Protein AF-A0A3B1ASC3-F1 (afdb_monomer)

Solvent-accessible surface area (backbone atoms only — not comparable to full-atom values): 5390 Å² total; per-residue (Å²): 132,92,86,78,92,78,91,79,93,73,56,70,68,58,53,51,52,36,46,56,51,12,63,76,66,76,44,53,45,66,57,52,53,53,49,54,53,50,55,49,47,58,51,52,56,49,51,53,49,53,53,49,53,51,52,51,53,51,49,48,32,74,75,68,64,69,78,78,54,72,68,60,46,51,56,50,51,52,54,52,52,52,53,52,52,56,65,74,75,107

Sequence (90 aa):
MKTTTMGVKLDDSARDRLKRLGEAKNRTPHWLMKKAILEYLEKEETYEREKQEDMQRWQRYQDTGEHLNQDEMSVQLTRLADQARMKAAG

InterPro domains:
  IPR010985 Ribbon-helix-helix [SSF47598] (3-45)
  IPR013321 Arc-type ribbon-helix-helix [G3DSA:1.10.1220.10] (11-45)
  IPR048798 PutA, RHH domain [PF21775] (11-43)

Nearest PDB structures (foldseek):
  7f6j-assembly1_C  TM=3.056E-01  e=4.119E+00  Homo sapiens
  7vp2-assembly1_B  TM=4.918E-01  e=9.701E+00  Arabidopsis thaliana

Mean predicted aligned error: 6.89 Å

pLDDT: mean 93.85, std 6.28, range [61.91, 98.56]

Organism: NCBI:txid652676

Secondary structure (DSSP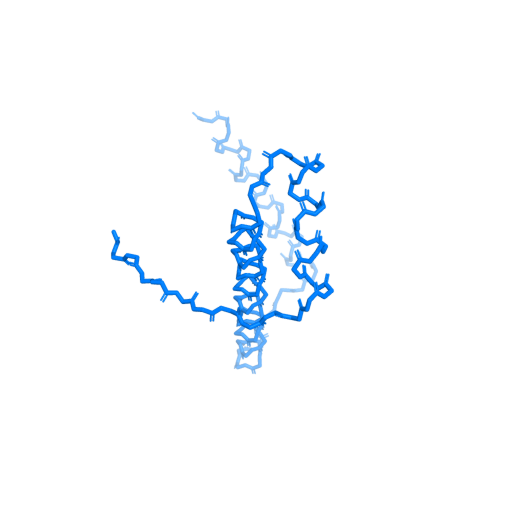, 8-state):
-----------HHHHHHHHHHHHHHT--HHHHHHHHHHHHHHHHHHHHHHHHHHHHHHHHHHHH-----HHHHHHHHHHHHHHHHHHH--

Foldseek 3Di:
DDDDDDDDDDDPVVVVVLPVVCVVVVHHSVVVVVVVVVVVCVVVVVVVVVVVVVVVVVVCCVVPVDDADPVSVVVVVVVVVVVVVVVVVD

Radius of gyration: 24.17 Å; Cα contacts (8 Å, |Δi|>4): 18; chains: 1; bounding box: 47×33×61 Å

Structure (mmCIF, N/CA/C/O backbone):
data_AF-A0A3B1ASC3-F1
#
_entry.id   AF-A0A3B1ASC3-F1
#
loop_
_atom_site.group_PDB
_atom_site.id
_atom_site.type_symbol
_atom_site.label_atom_id
_atom_site.label_alt_id
_atom_site.label_comp_id
_atom_site.label_asym_id
_atom_site.label_entity_id
_atom_site.label_seq_id
_atom_site.pdbx_PDB_ins_code
_atom_site.Cartn_x
_atom_site.Cartn_y
_atom_site.Cartn_z
_atom_site.occupancy
_atom_site.B_iso_or_equiv
_atom_site.auth_seq_id
_atom_site.auth_comp_id
_atom_site.auth_asym_id
_atom_site.auth_atom_id
_atom_site.pdbx_PDB_model_num
ATOM 1 N N . MET A 1 1 ? 15.194 -15.078 8.068 1.00 64.31 1 MET A N 1
ATOM 2 C CA . MET A 1 1 ? 14.124 -15.588 7.177 1.00 64.31 1 MET A CA 1
ATOM 3 C C . MET A 1 1 ? 14.769 -16.131 5.910 1.00 64.31 1 MET A C 1
ATOM 5 O O . MET A 1 1 ? 15.667 -15.475 5.398 1.00 64.31 1 MET A O 1
ATOM 9 N N . LYS A 1 2 ? 14.371 -17.316 5.426 1.00 77.50 2 LYS A N 1
ATOM 10 C CA . LYS A 1 2 ? 14.813 -17.811 4.110 1.00 77.50 2 LYS A CA 1
ATOM 11 C C . LYS A 1 2 ? 14.152 -16.955 3.027 1.00 77.50 2 LYS A C 1
ATOM 13 O O . LYS A 1 2 ? 12.939 -16.787 3.057 1.00 77.50 2 LYS A O 1
ATOM 18 N N . THR A 1 3 ? 14.935 -16.406 2.104 1.00 82.94 3 THR A N 1
ATOM 19 C CA . THR A 1 3 ? 14.429 -15.688 0.927 1.00 82.94 3 THR A CA 1
ATOM 20 C C . THR A 1 3 ? 14.452 -16.615 -0.277 1.00 82.94 3 THR A C 1
ATOM 22 O O . THR A 1 3 ? 15.504 -17.170 -0.593 1.00 82.94 3 THR A O 1
ATOM 25 N N . THR A 1 4 ? 13.318 -16.753 -0.955 1.00 87.94 4 THR A N 1
ATOM 26 C CA . THR A 1 4 ? 13.198 -17.539 -2.187 1.00 87.94 4 THR A CA 1
ATOM 27 C C . THR A 1 4 ? 13.013 -16.597 -3.372 1.00 87.94 4 THR A C 1
ATOM 29 O O . THR A 1 4 ? 12.267 -15.623 -3.289 1.00 87.94 4 THR A O 1
ATOM 32 N N . THR A 1 5 ? 13.700 -16.874 -4.479 1.00 89.94 5 THR A N 1
ATOM 33 C CA . THR A 1 5 ? 13.545 -16.116 -5.726 1.00 89.94 5 THR A CA 1
ATOM 34 C C . THR A 1 5 ? 12.236 -16.501 -6.406 1.00 89.94 5 THR A C 1
ATOM 36 O O . THR A 1 5 ? 12.004 -17.675 -6.683 1.00 89.94 5 THR A O 1
ATOM 39 N N . MET A 1 6 ? 11.401 -15.509 -6.715 1.00 90.06 6 MET A N 1
ATOM 40 C CA . MET A 1 6 ? 10.180 -15.675 -7.504 1.00 90.06 6 MET A CA 1
ATOM 41 C C . MET A 1 6 ? 10.294 -14.871 -8.800 1.00 90.06 6 MET A C 1
ATOM 43 O O . MET A 1 6 ? 10.692 -13.706 -8.779 1.00 90.06 6 MET A O 1
ATOM 47 N N . GLY A 1 7 ? 9.960 -15.493 -9.931 1.00 91.12 7 GLY A N 1
ATOM 48 C CA . GLY A 1 7 ? 9.915 -14.819 -11.228 1.00 91.12 7 GLY A CA 1
ATOM 49 C C . GLY A 1 7 ? 8.576 -14.116 -11.446 1.00 91.12 7 GLY A C 1
ATOM 50 O O . GLY A 1 7 ? 7.526 -14.714 -11.226 1.00 91.12 7 GLY A O 1
ATOM 51 N N . VAL A 1 8 ? 8.610 -12.869 -11.920 1.00 91.69 8 VAL A N 1
ATOM 52 C CA . VAL A 1 8 ? 7.419 -12.102 -12.319 1.00 91.69 8 VAL A CA 1
ATOM 53 C C . VAL A 1 8 ? 7.460 -11.898 -13.828 1.00 91.69 8 VAL A C 1
ATOM 55 O O . VAL A 1 8 ? 8.457 -11.415 -14.365 1.00 91.69 8 VAL A O 1
ATOM 58 N N . LYS A 1 9 ? 6.384 -12.279 -14.523 1.00 95.19 9 LYS A N 1
ATOM 59 C CA . LYS A 1 9 ? 6.247 -12.041 -15.964 1.00 95.19 9 LYS A CA 1
ATOM 60 C C . LYS A 1 9 ? 5.806 -10.597 -16.189 1.00 95.19 9 LYS A C 1
ATOM 62 O O . LYS A 1 9 ? 4.769 -10.191 -15.677 1.00 95.19 9 LYS A O 1
ATOM 67 N N . LEU A 1 10 ? 6.594 -9.851 -16.954 1.00 95.12 10 LEU A N 1
ATOM 68 C CA . LEU A 1 10 ? 6.324 -8.470 -17.348 1.00 95.12 10 LEU A CA 1
ATOM 69 C C . LEU A 1 10 ? 6.540 -8.343 -18.853 1.00 95.12 10 LEU A C 1
ATOM 71 O O . LEU A 1 10 ? 7.469 -8.952 -19.388 1.00 95.12 10 LEU A O 1
ATOM 75 N N . ASP A 1 11 ? 5.705 -7.548 -19.512 1.00 97.31 11 ASP A N 1
ATOM 76 C CA . ASP A 1 11 ? 5.905 -7.199 -20.913 1.00 97.31 11 ASP A CA 1
ATOM 77 C C . ASP A 1 11 ? 7.060 -6.195 -21.090 1.00 97.31 11 ASP A C 1
ATOM 79 O O . ASP A 1 11 ? 7.592 -5.615 -20.136 1.00 97.31 11 ASP A 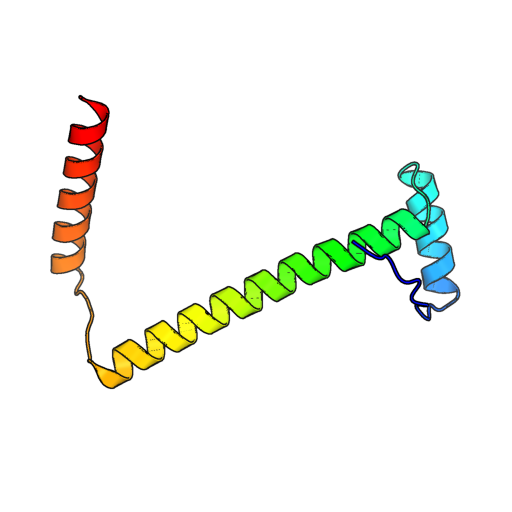O 1
ATOM 83 N N . ASP A 1 12 ? 7.478 -6.000 -22.337 1.00 97.06 12 ASP A N 1
ATOM 84 C CA . ASP A 1 12 ? 8.612 -5.138 -22.683 1.00 97.06 12 ASP A CA 1
ATOM 85 C C . ASP A 1 12 ? 8.363 -3.684 -22.279 1.00 97.06 12 ASP A C 1
ATOM 87 O O . ASP A 1 12 ? 9.251 -3.023 -21.738 1.00 97.06 12 ASP A O 1
ATOM 91 N N . SER A 1 13 ? 7.119 -3.228 -22.432 1.00 97.81 13 SER A N 1
ATOM 92 C CA . SER A 1 13 ? 6.680 -1.890 -22.040 1.00 97.81 13 SER A CA 1
ATOM 93 C C . SER A 1 13 ? 6.881 -1.636 -20.542 1.00 97.81 13 SER A C 1
ATOM 95 O O . SER A 1 13 ? 7.477 -0.631 -20.144 1.00 97.81 13 SER A O 1
ATOM 97 N N . ALA A 1 14 ? 6.442 -2.555 -19.681 1.00 97.06 14 ALA A N 1
ATOM 98 C CA . ALA A 1 14 ? 6.610 -2.460 -18.237 1.00 97.06 14 ALA A CA 1
ATOM 99 C C . ALA A 1 14 ? 8.087 -2.529 -17.835 1.00 97.06 14 ALA A C 1
ATOM 101 O O . ALA A 1 14 ? 8.522 -1.761 -16.970 1.00 97.06 14 ALA A O 1
ATOM 102 N N . ARG A 1 15 ? 8.878 -3.397 -18.482 1.00 96.44 15 ARG A N 1
ATOM 103 C CA . ARG A 1 15 ? 10.327 -3.491 -18.240 1.00 96.44 15 ARG A CA 1
ATOM 104 C C . ARG A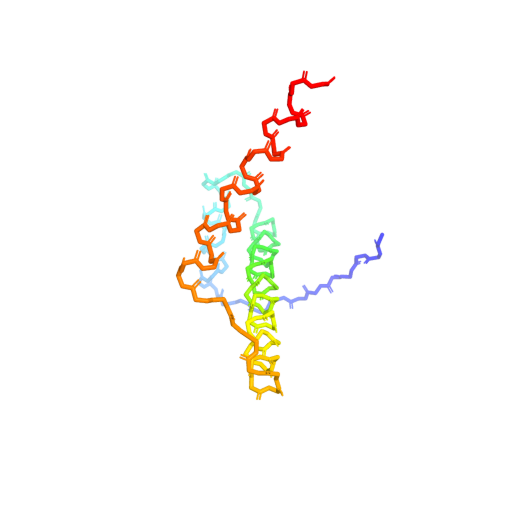 1 15 ? 11.033 -2.173 -18.556 1.00 96.44 15 ARG A C 1
ATOM 106 O O . ARG A 1 15 ? 11.844 -1.717 -17.749 1.00 96.44 15 ARG A O 1
ATOM 113 N N . ASP A 1 16 ? 10.697 -1.528 -19.667 1.00 97.94 16 ASP A N 1
ATOM 114 C CA . ASP A 1 16 ? 11.288 -0.244 -20.050 1.00 97.94 16 ASP A CA 1
ATOM 115 C C . ASP A 1 16 ? 10.850 0.898 -19.132 1.00 97.94 16 ASP A C 1
ATOM 117 O O . ASP A 1 16 ? 11.673 1.724 -18.731 1.00 97.94 16 ASP A O 1
ATOM 121 N N . ARG A 1 17 ? 9.578 0.917 -18.716 1.00 98.00 17 ARG A N 1
ATOM 122 C CA . ARG A 1 17 ? 9.080 1.878 -17.719 1.00 98.00 17 ARG A CA 1
ATOM 123 C C . ARG A 1 17 ? 9.809 1.735 -16.383 1.00 98.00 17 ARG A C 1
ATOM 125 O O . ARG A 1 17 ? 10.175 2.748 -15.791 1.00 98.00 17 ARG A O 1
ATOM 132 N N . LEU A 1 18 ? 10.059 0.507 -15.923 1.00 97.38 18 LEU A N 1
ATOM 133 C CA . LEU A 1 18 ? 10.811 0.248 -14.691 1.00 97.38 18 LEU A CA 1
ATOM 134 C C . LEU A 1 18 ? 12.268 0.706 -14.789 1.00 97.38 18 LEU A C 1
ATOM 136 O O . LEU A 1 18 ? 12.781 1.260 -13.819 1.00 97.38 18 LEU A O 1
ATOM 140 N N . LYS A 1 19 ? 12.927 0.505 -15.937 1.00 97.56 19 LYS A N 1
ATOM 141 C CA . LYS A 1 19 ? 14.294 0.999 -16.170 1.00 97.56 19 LYS A CA 1
ATOM 142 C C . LYS A 1 19 ? 14.358 2.522 -16.092 1.00 97.56 19 LYS A C 1
ATOM 144 O O . LYS A 1 19 ? 15.075 3.041 -15.243 1.00 97.56 19 LYS A O 1
ATOM 149 N N . ARG A 1 20 ? 13.534 3.223 -16.882 1.00 98.31 20 ARG A N 1
ATOM 150 C CA . ARG A 1 20 ? 13.496 4.698 -16.905 1.00 98.31 20 ARG A CA 1
ATOM 151 C C . ARG A 1 20 ? 13.154 5.283 -15.536 1.00 98.31 20 ARG A C 1
ATOM 153 O O . ARG A 1 20 ? 13.769 6.247 -15.091 1.00 98.31 20 ARG A O 1
ATOM 160 N N . LEU A 1 21 ? 12.180 4.690 -14.840 1.00 98.19 21 LEU A N 1
ATOM 161 C CA . LEU A 1 21 ? 11.809 5.123 -13.493 1.00 98.19 21 LEU A CA 1
ATOM 162 C C . LEU A 1 21 ? 12.928 4.855 -12.479 1.00 98.19 21 LEU A C 1
ATOM 164 O O . LEU A 1 21 ? 13.128 5.651 -11.563 1.00 98.19 21 LEU A O 1
ATOM 168 N N . GLY A 1 22 ? 13.638 3.738 -12.632 1.00 98.06 22 GLY A N 1
ATOM 169 C CA . GLY A 1 22 ? 14.798 3.389 -11.823 1.00 98.06 22 GLY A CA 1
ATOM 170 C C . GLY A 1 22 ? 15.919 4.409 -11.971 1.00 98.06 22 GLY A C 1
ATOM 171 O O . GLY A 1 22 ? 16.383 4.941 -10.966 1.00 98.06 22 GLY A O 1
ATOM 172 N N . GLU A 1 23 ? 16.280 4.751 -13.207 1.00 98.06 23 GLU A N 1
ATOM 173 C CA . GLU A 1 23 ? 17.268 5.789 -13.524 1.00 98.06 23 GLU A CA 1
ATOM 174 C C . GLU A 1 23 ? 16.884 7.133 -12.894 1.00 98.06 23 GLU A C 1
ATOM 176 O O . GLU A 1 23 ? 17.658 7.697 -12.123 1.00 98.06 23 GLU A O 1
ATOM 181 N N . ALA A 1 24 ? 15.649 7.594 -13.119 1.00 98.31 24 ALA A N 1
ATOM 182 C CA . ALA A 1 24 ? 15.156 8.858 -12.571 1.00 98.31 24 ALA A CA 1
ATOM 183 C C . ALA A 1 24 ? 15.155 8.899 -11.031 1.00 98.31 24 ALA A C 1
ATOM 185 O O . ALA A 1 24 ? 15.313 9.963 -10.437 1.00 98.31 24 ALA A O 1
ATOM 186 N N . LYS A 1 25 ? 14.969 7.749 -10.368 1.00 97.38 25 LYS A N 1
ATOM 187 C CA . LYS 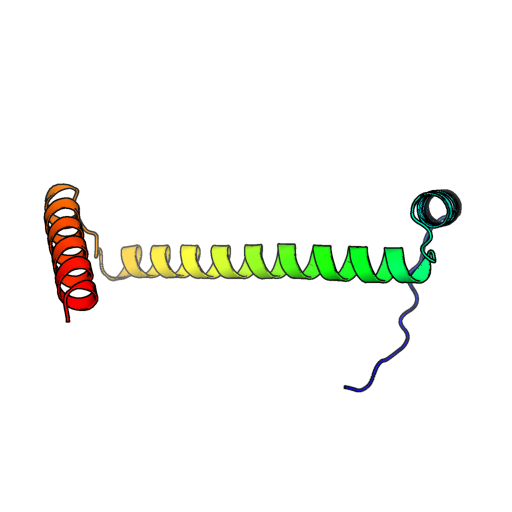A 1 25 ? 14.934 7.636 -8.900 1.00 97.38 25 LYS A CA 1
ATOM 188 C C . LYS A 1 25 ? 16.260 7.189 -8.281 1.00 97.38 25 LYS A C 1
ATOM 190 O O . LYS A 1 25 ? 16.312 7.031 -7.061 1.00 97.38 25 LYS A O 1
ATOM 195 N N . ASN A 1 26 ? 17.303 6.964 -9.084 1.00 97.38 26 ASN A N 1
ATOM 196 C CA . ASN A 1 26 ? 18.561 6.342 -8.667 1.00 97.38 26 ASN A CA 1
ATOM 197 C C . ASN A 1 26 ? 18.350 5.001 -7.924 1.00 97.38 26 ASN A C 1
ATOM 199 O O . ASN A 1 26 ? 18.840 4.778 -6.813 1.00 97.38 26 ASN A O 1
ATOM 203 N N . ARG A 1 27 ? 17.530 4.115 -8.505 1.00 97.38 27 ARG A N 1
ATOM 204 C CA . ARG A 1 27 ? 17.176 2.792 -7.964 1.00 97.38 27 ARG A CA 1
ATOM 205 C C . ARG A 1 27 ? 17.173 1.735 -9.062 1.00 97.38 27 ARG A C 1
ATOM 207 O O . ARG A 1 27 ? 16.901 2.020 -10.220 1.00 97.38 27 ARG A O 1
ATOM 214 N N . THR A 1 28 ? 17.416 0.480 -8.692 1.00 97.31 28 THR A N 1
ATOM 215 C CA . THR A 1 28 ? 17.337 -0.628 -9.653 1.00 97.31 28 THR A CA 1
ATOM 216 C C . THR A 1 28 ? 15.877 -0.996 -9.954 1.00 97.31 28 THR A C 1
ATOM 218 O O . THR A 1 28 ? 15.022 -0.888 -9.066 1.00 97.31 28 THR A O 1
ATOM 221 N N . PRO A 1 29 ? 15.570 -1.521 -11.157 1.00 95.69 29 PRO A N 1
ATOM 222 C CA . PRO A 1 29 ? 14.253 -2.085 -11.461 1.00 95.69 29 PRO A CA 1
ATOM 223 C C . PRO A 1 29 ? 13.800 -3.134 -10.438 1.00 95.69 29 PRO A C 1
ATOM 225 O O . PRO A 1 29 ? 12.636 -3.161 -10.049 1.00 95.69 29 PRO A O 1
ATOM 228 N N . HIS A 1 30 ? 14.727 -3.963 -9.943 1.00 94.31 30 HIS A N 1
ATOM 229 C CA . HIS A 1 30 ? 14.432 -4.959 -8.911 1.00 94.31 30 HIS A CA 1
ATOM 230 C C . HIS A 1 30 ? 13.964 -4.327 -7.595 1.00 94.31 30 HIS A C 1
ATOM 232 O O . HIS A 1 30 ? 12.981 -4.785 -7.012 1.00 94.31 30 HIS A O 1
ATOM 238 N N . TRP A 1 31 ? 14.618 -3.250 -7.150 1.00 96.19 31 TRP A N 1
ATOM 239 C CA . TRP A 1 31 ? 14.195 -2.524 -5.955 1.00 96.19 31 TRP A CA 1
ATOM 240 C C . TRP A 1 31 ? 12.786 -1.944 -6.117 1.00 96.19 31 TRP A C 1
ATOM 242 O O . TRP A 1 31 ? 11.974 -2.067 -5.203 1.00 96.19 31 TRP A O 1
ATOM 25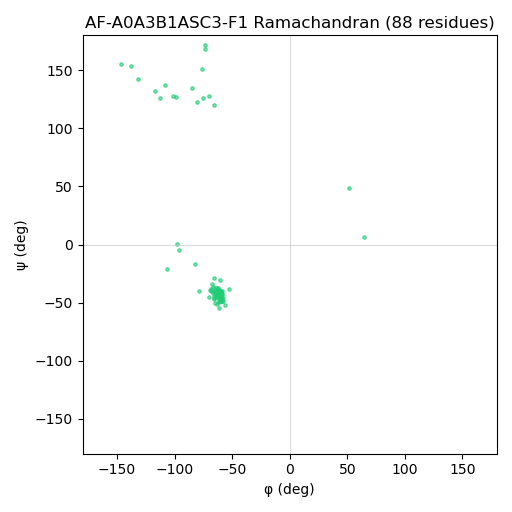2 N N . LEU A 1 32 ? 12.471 -1.378 -7.289 1.00 96.94 32 LEU A N 1
ATOM 253 C CA . LEU A 1 32 ? 11.136 -0.846 -7.583 1.00 96.94 32 LEU A CA 1
ATOM 254 C C . LEU A 1 32 ? 10.062 -1.937 -7.572 1.00 96.94 32 LEU A C 1
ATOM 256 O O . LEU A 1 32 ? 9.013 -1.734 -6.971 1.00 96.94 32 LEU A O 1
ATOM 260 N N . MET A 1 33 ? 10.332 -3.098 -8.178 1.00 95.50 33 MET A N 1
ATOM 261 C CA . MET A 1 33 ? 9.404 -4.234 -8.158 1.00 95.50 33 MET A CA 1
ATOM 262 C C . MET A 1 33 ? 9.147 -4.722 -6.731 1.00 95.50 33 MET A C 1
ATOM 264 O O . MET A 1 33 ? 7.996 -4.876 -6.334 1.00 95.50 33 MET A O 1
ATOM 268 N N . LYS A 1 34 ? 10.208 -4.911 -5.936 1.00 95.12 34 LYS A N 1
ATOM 269 C CA . 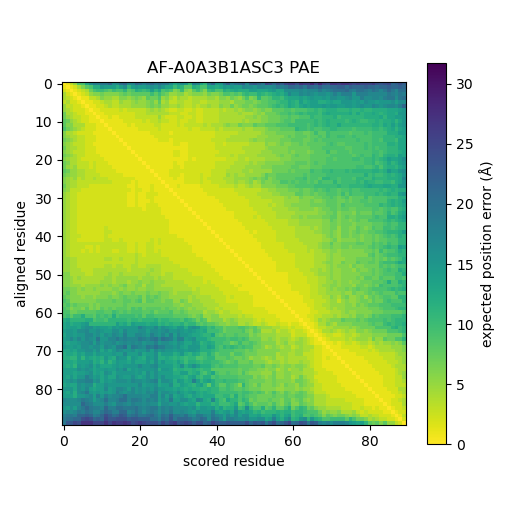LYS A 1 34 ? 10.074 -5.329 -4.536 1.00 95.12 34 LYS A CA 1
ATOM 270 C C . LYS A 1 34 ? 9.261 -4.317 -3.735 1.00 95.12 34 LYS A C 1
ATOM 272 O O . LYS A 1 34 ? 8.371 -4.708 -2.990 1.00 95.12 34 LYS A O 1
ATOM 277 N N . LYS A 1 35 ? 9.563 -3.028 -3.899 1.00 96.50 35 LYS A N 1
ATOM 278 C CA . LYS A 1 35 ? 8.853 -1.955 -3.208 1.00 96.50 35 LYS A CA 1
ATOM 279 C C . LYS A 1 35 ? 7.365 -1.946 -3.568 1.00 96.50 35 LYS A C 1
ATOM 281 O O . LYS A 1 35 ? 6.546 -1.949 -2.663 1.00 96.50 35 LYS A O 1
ATOM 286 N N . ALA A 1 36 ? 7.031 -2.018 -4.856 1.00 96.44 36 ALA A N 1
ATOM 287 C CA . ALA A 1 36 ? 5.643 -2.027 -5.314 1.00 96.44 36 ALA A CA 1
ATOM 288 C C . ALA A 1 36 ? 4.847 -3.222 -4.764 1.00 96.44 36 ALA A C 1
ATOM 290 O O . ALA A 1 36 ? 3.703 -3.056 -4.358 1.00 96.44 36 ALA A O 1
ATOM 291 N N . ILE A 1 37 ? 5.455 -4.414 -4.716 1.00 95.94 37 ILE A N 1
ATOM 292 C CA . ILE A 1 37 ? 4.813 -5.609 -4.145 1.00 95.94 37 ILE A CA 1
ATOM 293 C C . ILE A 1 37 ? 4.550 -5.423 -2.648 1.00 95.94 37 ILE A C 1
ATOM 295 O O . ILE A 1 37 ? 3.458 -5.734 -2.188 1.00 95.94 37 ILE A O 1
ATOM 299 N N . LEU A 1 38 ? 5.527 -4.912 -1.892 1.00 96.69 38 LEU A N 1
ATOM 300 C CA . LEU A 1 38 ? 5.378 -4.714 -0.448 1.00 96.69 38 LEU A CA 1
ATOM 301 C C . LEU A 1 38 ? 4.326 -3.650 -0.115 1.00 96.69 38 LEU A C 1
ATOM 303 O O . LEU A 1 38 ? 3.489 -3.890 0.744 1.00 96.69 38 LEU A O 1
ATOM 307 N N . GLU A 1 39 ? 4.331 -2.519 -0.824 1.00 98.06 39 GLU A N 1
ATOM 308 C CA . GLU A 1 39 ? 3.322 -1.465 -0.641 1.00 98.06 39 GLU A CA 1
ATOM 309 C C . GLU A 1 39 ? 1.913 -1.964 -0.991 1.00 98.06 39 GLU A C 1
ATOM 311 O O . GLU A 1 39 ? 0.943 -1.617 -0.321 1.00 98.06 39 GLU A O 1
ATOM 316 N N . TYR A 1 40 ? 1.789 -2.798 -2.029 1.00 98.00 40 TYR A N 1
ATOM 317 C CA . TYR A 1 40 ? 0.511 -3.409 -2.380 1.00 98.00 40 TYR A CA 1
ATOM 318 C C . TYR A 1 40 ? 0.032 -4.384 -1.299 1.00 98.00 40 TYR A C 1
ATOM 320 O O . TYR A 1 40 ? -1.119 -4.298 -0.885 1.00 98.00 40 TYR A O 1
ATOM 328 N N . LEU A 1 41 ? 0.911 -5.261 -0.803 1.00 98.19 41 LEU A N 1
ATOM 329 C CA . LEU A 1 41 ? 0.567 -6.200 0.268 1.00 98.19 41 LEU A CA 1
ATOM 330 C C . LEU A 1 41 ? 0.089 -5.474 1.525 1.00 98.19 41 LEU A C 1
ATOM 332 O O . LEU A 1 41 ? -0.983 -5.788 2.023 1.00 98.19 41 LEU A O 1
ATOM 336 N N . GLU A 1 42 ? 0.821 -4.460 1.985 1.00 98.25 42 GLU A N 1
ATOM 337 C CA . GLU A 1 42 ? 0.451 -3.695 3.180 1.00 98.25 42 GLU A CA 1
ATOM 338 C C . GLU A 1 42 ? -0.935 -3.044 3.047 1.00 98.25 42 GLU A C 1
ATOM 340 O O . GLU A 1 42 ? -1.738 -3.050 3.989 1.00 98.25 42 GLU A O 1
ATOM 345 N N . LYS A 1 43 ? -1.239 -2.517 1.855 1.00 98.38 43 LYS A N 1
ATOM 346 C CA . LYS A 1 43 ? -2.546 -1.937 1.547 1.00 98.38 43 LYS A CA 1
ATOM 347 C C . LYS A 1 43 ? -3.657 -2.989 1.593 1.00 98.38 43 LYS A C 1
ATOM 349 O O . LYS A 1 43 ? -4.676 -2.752 2.238 1.00 98.38 43 LYS A O 1
ATOM 354 N N . GLU A 1 44 ? -3.479 -4.121 0.918 1.00 98.56 44 GLU A N 1
ATOM 355 C CA . GLU A 1 44 ? -4.504 -5.172 0.851 1.00 98.56 44 GLU A CA 1
ATOM 356 C C . GLU A 1 44 ? -4.706 -5.863 2.206 1.00 98.56 44 GLU A C 1
ATOM 358 O O . GLU A 1 44 ? -5.837 -6.127 2.603 1.00 98.56 44 GLU A O 1
ATOM 363 N N . GLU A 1 45 ? -3.634 -6.093 2.964 1.00 98.38 45 GLU A N 1
ATOM 364 C CA . GLU A 1 45 ? -3.703 -6.661 4.316 1.00 98.38 45 GLU A CA 1
ATOM 365 C C . GLU A 1 45 ? -4.420 -5.719 5.290 1.00 98.38 45 GLU A C 1
ATOM 367 O O . GLU A 1 45 ? -5.184 -6.168 6.146 1.00 98.38 45 GLU A O 1
ATOM 372 N N . THR A 1 46 ? -4.209 -4.407 5.154 1.00 98.12 46 THR A N 1
ATOM 373 C CA . THR A 1 46 ? -4.948 -3.405 5.931 1.00 98.12 46 THR A CA 1
ATOM 374 C C . THR A 1 46 ? -6.424 -3.402 5.569 1.00 98.12 46 THR A C 1
ATOM 376 O O . THR A 1 46 ? -7.259 -3.472 6.467 1.00 98.12 46 THR A O 1
ATOM 379 N N . TYR A 1 47 ? -6.738 -3.411 4.274 1.00 98.12 47 TYR A N 1
ATOM 380 C CA . TYR A 1 47 ? -8.115 -3.455 3.799 1.00 98.12 47 TYR A CA 1
ATOM 381 C C . TYR A 1 47 ? -8.859 -4.707 4.282 1.00 98.12 47 TYR A C 1
ATOM 383 O O . TYR A 1 47 ? -9.961 -4.606 4.819 1.00 98.12 47 TYR A O 1
ATOM 391 N N . GLU A 1 48 ? -8.263 -5.894 4.142 1.00 98.38 48 GLU A N 1
ATOM 392 C CA . GLU A 1 48 ? -8.911 -7.135 4.576 1.00 98.38 48 GLU A CA 1
ATOM 393 C C . GLU A 1 48 ? -9.066 -7.205 6.099 1.00 98.38 48 GLU A C 1
ATOM 395 O O . GLU A 1 48 ? -10.083 -7.707 6.576 1.00 98.38 48 GLU A O 1
ATOM 400 N N . ARG A 1 49 ? -8.123 -6.656 6.876 1.00 98.06 49 ARG A N 1
ATOM 401 C CA . ARG A 1 49 ? -8.273 -6.549 8.335 1.00 98.06 49 ARG A CA 1
ATOM 402 C C . ARG A 1 49 ? -9.454 -5.655 8.714 1.00 98.06 49 ARG A C 1
ATOM 404 O O . ARG A 1 49 ? -10.303 -6.086 9.486 1.00 98.06 49 ARG A O 1
ATOM 411 N N . GLU A 1 50 ? -9.530 -4.447 8.160 1.00 97.88 50 GLU A N 1
ATOM 412 C CA . GLU A 1 50 ? -10.625 -3.502 8.434 1.00 97.88 50 GLU A CA 1
ATOM 413 C C . GLU A 1 50 ? -11.981 -4.099 8.050 1.00 97.88 50 GLU A C 1
ATOM 415 O O . GLU A 1 50 ? -12.915 -4.113 8.848 1.00 97.88 50 GLU A O 1
ATOM 420 N N . LYS A 1 51 ? -12.061 -4.712 6.868 1.00 97.50 51 LYS A N 1
ATOM 421 C CA . LYS A 1 51 ? -13.255 -5.422 6.406 1.00 97.50 51 LYS A CA 1
ATOM 422 C C . LYS A 1 51 ? -13.653 -6.559 7.347 1.00 97.50 51 LYS A C 1
ATOM 424 O O . LYS A 1 51 ? -14.838 -6.732 7.624 1.00 97.50 51 LYS A O 1
ATOM 429 N N . GLN A 1 52 ? -12.699 -7.346 7.843 1.00 97.75 52 GLN A N 1
ATOM 430 C CA . GLN A 1 52 ? -12.985 -8.394 8.824 1.00 97.75 52 GLN A CA 1
ATOM 431 C C . GLN A 1 52 ? -13.504 -7.815 10.144 1.00 97.75 52 GLN A C 1
ATOM 433 O O . GLN A 1 52 ? -14.457 -8.359 10.702 1.00 97.75 52 GLN A O 1
ATOM 438 N N . GLU A 1 53 ? -12.919 -6.721 10.632 1.00 96.69 53 GLU A N 1
ATOM 439 C CA . GLU A 1 53 ? -13.380 -6.035 11.842 1.00 96.69 53 GLU A CA 1
ATOM 440 C C . GLU A 1 53 ? -14.803 -5.490 11.677 1.00 96.69 53 GLU A C 1
ATOM 442 O O . GLU A 1 53 ? -15.643 -5.702 12.552 1.00 96.69 53 GLU A O 1
ATOM 447 N N . ASP A 1 54 ? -15.101 -4.850 10.549 1.00 95.81 54 ASP A N 1
ATOM 448 C CA . ASP A 1 54 ? -16.427 -4.308 10.251 1.00 95.81 54 ASP A CA 1
ATOM 449 C C . ASP A 1 54 ? -17.479 -5.413 10.153 1.00 95.81 54 ASP A C 1
ATOM 451 O O . ASP A 1 54 ? -18.551 -5.306 10.750 1.00 95.81 54 ASP A O 1
ATOM 455 N N . MET A 1 55 ? -17.156 -6.523 9.485 1.00 96.94 55 MET A N 1
ATOM 456 C CA . MET A 1 55 ? -18.047 -7.682 9.406 1.00 96.94 55 MET A CA 1
ATOM 457 C C . MET A 1 55 ? -18.301 -8.306 10.783 1.00 96.94 55 MET A C 1
ATOM 459 O O . MET A 1 55 ? -19.431 -8.688 11.083 1.00 96.94 55 MET A O 1
ATOM 463 N N . GLN A 1 56 ? -17.287 -8.378 11.651 1.00 95.38 56 GLN A N 1
ATOM 464 C CA . GLN A 1 56 ? -17.454 -8.872 13.022 1.00 95.38 56 GLN A CA 1
ATOM 465 C C . GLN A 1 56 ? -18.297 -7.924 13.881 1.00 95.38 56 GLN A C 1
ATOM 467 O O . GLN A 1 56 ? -19.133 -8.382 14.660 1.00 95.38 56 GLN A O 1
ATOM 472 N N . ARG A 1 57 ? -18.102 -6.606 13.744 1.00 93.31 57 ARG A N 1
ATOM 473 C CA . ARG A 1 57 ? -18.928 -5.595 14.424 1.00 93.31 57 ARG A CA 1
ATOM 474 C C . ARG A 1 57 ? -20.378 -5.691 13.974 1.00 93.31 57 ARG A C 1
ATOM 476 O O . ARG A 1 57 ? -21.272 -5.676 14.816 1.00 93.31 57 ARG A O 1
ATOM 483 N N . TRP A 1 58 ? -20.598 -5.839 12.669 1.00 92.62 58 TRP A N 1
ATOM 484 C CA . TRP A 1 58 ? -21.926 -6.031 12.104 1.00 92.62 58 TRP A CA 1
ATOM 485 C C . TRP A 1 58 ? -22.589 -7.300 12.637 1.00 92.62 58 TRP A C 1
ATOM 487 O O . TRP A 1 58 ? -23.716 -7.237 13.120 1.00 92.62 58 TRP A O 1
ATOM 497 N N . GLN A 1 59 ? -21.872 -8.426 12.633 1.00 94.69 59 GLN A N 1
ATOM 498 C CA . GLN A 1 59 ? -22.388 -9.685 13.166 1.00 94.69 59 GLN A CA 1
ATOM 499 C C . GLN A 1 59 ? -22.755 -9.562 14.649 1.00 94.69 59 GLN A C 1
ATOM 501 O O . GLN A 1 59 ? -23.846 -9.960 15.039 1.00 94.69 59 GLN A O 1
ATOM 506 N N . ARG A 1 60 ? -21.899 -8.932 15.467 1.00 93.81 60 ARG A N 1
ATOM 507 C CA . ARG A 1 60 ? -22.202 -8.689 16.885 1.00 93.81 60 ARG A CA 1
ATOM 508 C C . ARG A 1 60 ? -23.485 -7.884 17.052 1.00 93.81 60 ARG A C 1
ATOM 510 O O . ARG A 1 60 ? -24.319 -8.265 17.858 1.00 93.81 60 ARG A O 1
ATOM 517 N N . TYR A 1 61 ? -23.655 -6.808 16.288 1.00 91.75 61 TYR A N 1
ATOM 518 C CA . TYR A 1 61 ? -24.879 -6.013 16.340 1.00 91.75 61 TYR A CA 1
ATOM 519 C C . TYR A 1 61 ? -26.118 -6.828 15.942 1.00 91.75 61 TYR A C 1
ATOM 521 O O . TYR A 1 61 ? -27.149 -6.712 16.596 1.00 91.75 61 TYR A O 1
ATOM 529 N N . GLN A 1 62 ? -26.023 -7.674 14.911 1.00 94.31 62 GLN A N 1
ATOM 530 C CA . GLN A 1 62 ? -27.121 -8.566 14.522 1.00 94.31 62 GLN A CA 1
ATOM 531 C C . GLN A 1 62 ? -27.469 -9.575 15.628 1.00 94.31 62 GLN A C 1
ATOM 533 O O . GLN A 1 62 ? -28.647 -9.833 15.860 1.00 94.31 62 GLN A O 1
ATOM 538 N N . ASP A 1 63 ? -26.462 -10.111 16.320 1.00 95.12 63 ASP A N 1
ATOM 539 C CA . ASP A 1 63 ? -26.647 -11.141 17.345 1.00 95.12 63 ASP A CA 1
ATOM 540 C C . ASP A 1 63 ? -27.128 -10.571 18.688 1.00 95.12 63 ASP A C 1
ATOM 542 O O . ASP A 1 63 ? -27.955 -11.185 19.361 1.00 95.12 63 ASP A O 1
ATOM 546 N N . THR A 1 64 ? -26.602 -9.416 19.110 1.00 95.06 64 THR A N 1
ATOM 547 C CA . THR A 1 64 ? -26.837 -8.861 20.455 1.00 95.06 64 THR A CA 1
ATOM 548 C C . THR A 1 64 ? -27.769 -7.655 20.463 1.00 95.06 64 THR A C 1
ATOM 550 O O . THR A 1 64 ? -28.325 -7.317 21.507 1.00 95.06 64 THR A O 1
ATOM 553 N N . GLY A 1 65 ? -27.924 -6.970 19.328 1.00 90.88 65 GLY A N 1
ATOM 554 C CA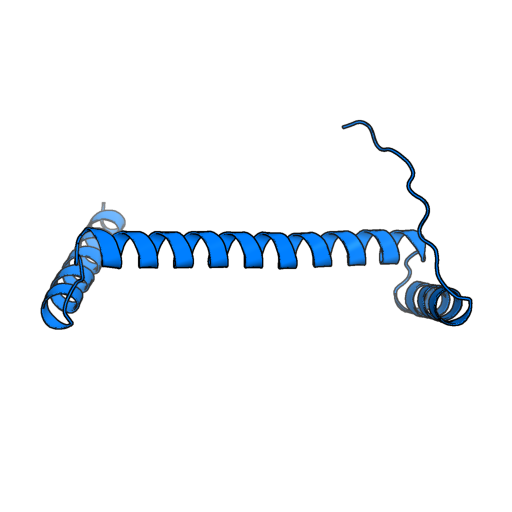 . GLY A 1 65 ? -28.588 -5.671 19.253 1.00 90.88 65 GLY A CA 1
ATOM 555 C C . GLY A 1 65 ? -27.855 -4.558 20.010 1.00 90.88 65 GLY A C 1
ATOM 556 O O . GLY A 1 65 ? -28.393 -3.457 20.123 1.00 90.88 65 GLY A O 1
ATOM 557 N N . GLU A 1 66 ? -26.651 -4.807 20.540 1.00 88.19 66 GLU A N 1
ATOM 558 C CA . GLU A 1 66 ? -25.896 -3.827 21.321 1.00 88.19 66 GLU A CA 1
ATOM 559 C C . GLU A 1 66 ? -25.487 -2.643 20.445 1.00 88.19 66 GLU A C 1
ATOM 561 O O . GLU A 1 66 ? -24.751 -2.774 19.466 1.00 88.19 66 GLU A O 1
ATOM 566 N N . HIS A 1 67 ? -25.947 -1.461 20.829 1.00 86.50 67 HIS A N 1
ATOM 567 C CA . HIS A 1 67 ? -25.563 -0.189 20.242 1.00 86.50 67 HIS A CA 1
ATOM 568 C C . HIS A 1 67 ? -25.580 0.875 21.339 1.00 86.50 67 HIS A C 1
ATOM 570 O O . HIS A 1 67 ? -26.264 0.719 22.348 1.00 86.50 67 HIS A O 1
ATOM 576 N N . LEU A 1 68 ? -24.812 1.945 21.146 1.00 85.88 68 LEU A N 1
ATOM 577 C CA . LEU A 1 68 ? -24.897 3.141 21.980 1.00 85.88 68 LEU A CA 1
ATOM 578 C C . LEU A 1 68 ? -25.685 4.189 21.208 1.00 85.88 68 LEU A C 1
ATOM 580 O O . LEU A 1 68 ? -25.346 4.494 20.061 1.00 85.88 68 LEU A O 1
ATOM 584 N N . ASN A 1 69 ? -26.718 4.749 21.827 1.00 91.25 69 ASN A N 1
ATOM 585 C CA . ASN A 1 69 ? -27.369 5.927 21.273 1.00 91.25 69 ASN A CA 1
ATOM 586 C C . ASN A 1 69 ? -26.488 7.180 21.469 1.00 91.25 69 ASN A C 1
ATOM 588 O O . ASN A 1 69 ? -25.452 7.154 22.141 1.00 91.25 69 ASN A O 1
ATOM 592 N N . GLN A 1 70 ? -26.885 8.293 20.851 1.00 90.38 70 GLN A N 1
ATOM 593 C CA . GLN A 1 70 ? -26.097 9.528 20.859 1.00 90.38 70 GLN A CA 1
ATOM 594 C C . GLN A 1 70 ? -25.861 10.086 22.274 1.00 90.38 70 GLN A C 1
ATOM 596 O O . GLN A 1 70 ? -24.756 10.552 22.570 1.00 90.38 70 GLN A O 1
ATOM 601 N N . ASP A 1 71 ? -26.862 10.019 23.151 1.00 94.62 71 ASP A N 1
ATOM 602 C CA . ASP A 1 71 ? -26.764 10.544 24.515 1.00 94.62 71 ASP A CA 1
ATOM 603 C C . ASP A 1 71 ? -25.813 9.686 25.358 1.00 94.62 71 ASP A C 1
ATOM 605 O O . ASP A 1 71 ? -24.908 10.206 26.019 1.00 94.62 71 ASP A O 1
ATOM 609 N N . GLU A 1 72 ? -25.941 8.361 25.259 1.00 93.25 72 GLU A N 1
ATOM 610 C CA . GLU A 1 72 ? -25.039 7.403 25.902 1.00 93.25 72 GLU A CA 1
ATOM 611 C C . GLU A 1 72 ? -23.594 7.584 25.421 1.00 93.25 72 GLU A C 1
ATOM 613 O O . GLU A 1 72 ? -22.658 7.561 26.227 1.00 93.25 72 GLU A O 1
ATOM 618 N N . MET A 1 73 ? -23.401 7.821 24.120 1.00 93.19 73 MET A N 1
ATOM 619 C CA . MET A 1 73 ? -22.091 8.086 23.529 1.00 93.19 73 MET A CA 1
ATOM 620 C C . MET A 1 73 ? -21.473 9.391 24.053 1.00 93.19 73 MET A C 1
ATOM 622 O O . MET A 1 73 ? -20.285 9.415 24.378 1.00 93.19 73 MET A O 1
ATOM 626 N N . SER A 1 74 ? -22.256 10.464 24.190 1.00 94.38 74 SER A N 1
ATOM 627 C CA . SER A 1 74 ? -21.784 11.749 24.729 1.00 94.38 74 SER A CA 1
ATOM 628 C C . SER A 1 74 ? -21.291 11.619 26.178 1.00 94.38 74 SER A C 1
ATOM 630 O O . SER A 1 74 ? -20.197 12.081 26.531 1.00 94.38 74 SER A O 1
ATOM 632 N N . VAL A 1 75 ? -22.051 10.897 27.010 1.00 95.75 75 VAL A N 1
ATOM 633 C CA . VAL A 1 75 ? -21.666 10.588 28.396 1.00 95.75 75 VAL A CA 1
ATOM 634 C C . VAL A 1 75 ? -20.388 9.742 28.434 1.00 95.75 75 VAL A C 1
ATOM 636 O O . VAL A 1 75 ? -19.476 10.027 29.216 1.00 95.75 75 VAL A O 1
ATOM 639 N N . GLN A 1 76 ? -20.286 8.723 27.573 1.00 93.69 76 GLN A N 1
ATOM 640 C CA . GLN A 1 76 ? -19.096 7.873 27.451 1.00 93.69 76 GLN A CA 1
ATOM 641 C C . GLN A 1 76 ? -17.841 8.681 27.092 1.00 93.69 76 GLN A C 1
ATOM 643 O O . GLN A 1 76 ? -16.811 8.534 27.753 1.00 93.69 76 GLN A O 1
ATOM 648 N N . LEU A 1 77 ? -17.924 9.546 26.078 1.00 94.50 77 LEU A N 1
ATOM 649 C CA . LEU A 1 77 ? -16.800 10.360 25.611 1.00 94.50 77 LEU A CA 1
ATOM 650 C C . LEU A 1 77 ? -16.335 11.366 26.666 1.00 94.50 77 LEU A C 1
ATOM 652 O O . LEU A 1 77 ? -15.130 11.513 26.872 1.00 94.50 77 LEU A O 1
ATOM 656 N N . THR A 1 78 ? -17.268 12.007 27.375 1.00 96.44 78 THR A N 1
ATOM 657 C CA . THR A 1 78 ? -16.939 12.940 28.466 1.00 96.44 78 THR A CA 1
ATOM 658 C C . THR A 1 78 ? -16.154 12.229 29.566 1.00 96.44 78 THR A C 1
ATOM 660 O O . THR A 1 78 ? -15.066 12.665 29.940 1.00 96.44 78 THR A O 1
ATOM 663 N N . ARG A 1 79 ? -16.637 11.059 30.003 1.00 96.12 79 ARG A N 1
ATOM 664 C CA . ARG A 1 79 ? -15.944 10.226 30.992 1.00 96.12 79 ARG A CA 1
ATOM 665 C C . ARG A 1 79 ? -14.545 9.805 30.532 1.00 96.12 79 ARG A C 1
ATOM 667 O O . ARG A 1 79 ? -13.614 9.844 31.332 1.00 96.12 79 ARG A O 1
ATOM 674 N N . LEU A 1 80 ? -14.379 9.399 29.271 1.00 95.62 80 LEU A N 1
ATOM 675 C CA . LEU A 1 80 ? -13.065 9.031 28.724 1.00 95.62 80 LEU A CA 1
ATOM 676 C C . LEU A 1 80 ? -12.101 10.227 28.697 1.00 95.62 80 LEU A C 1
ATOM 678 O O . LEU A 1 80 ? -10.924 10.073 29.027 1.00 95.62 80 LEU A O 1
ATOM 682 N N . ALA A 1 81 ? -12.594 11.419 28.352 1.00 94.88 81 ALA A N 1
ATOM 683 C CA . ALA A 1 81 ? -11.796 12.641 28.364 1.00 94.88 81 ALA A CA 1
ATOM 684 C C . ALA A 1 81 ? -11.321 13.000 29.782 1.00 94.88 81 ALA A C 1
ATOM 686 O O . ALA A 1 81 ? -10.150 13.333 29.970 1.00 94.88 81 ALA A O 1
ATOM 687 N N . ASP A 1 82 ? -12.188 12.877 30.788 1.00 95.69 82 ASP A N 1
ATOM 688 C CA . ASP A 1 82 ? -11.825 13.138 32.185 1.00 95.69 82 ASP A CA 1
ATOM 689 C C . ASP A 1 82 ? -10.809 12.120 32.713 1.00 95.69 82 ASP A C 1
ATOM 691 O O . ASP A 1 82 ? -9.813 12.500 33.332 1.00 95.69 82 ASP A O 1
ATOM 695 N N . GLN A 1 83 ? -10.978 10.837 32.379 1.00 94.88 83 GLN A N 1
ATOM 696 C CA . GLN A 1 83 ? -10.002 9.792 32.706 1.00 94.88 83 GLN A CA 1
ATOM 697 C C . GLN A 1 83 ? -8.624 10.067 32.088 1.00 94.88 83 GLN A C 1
ATOM 699 O O . GLN A 1 83 ? -7.599 9.865 32.745 1.00 94.88 83 GLN A O 1
ATOM 704 N N . ALA A 1 84 ? -8.581 10.542 30.839 1.00 92.81 84 ALA A N 1
ATOM 705 C CA . ALA A 1 84 ? -7.332 10.901 30.173 1.00 92.81 84 ALA A CA 1
ATOM 706 C C . ALA A 1 84 ? -6.645 12.103 30.846 1.00 92.81 84 ALA A C 1
ATOM 708 O O . ALA A 1 84 ? -5.433 12.070 31.056 1.00 92.81 84 ALA A O 1
ATOM 709 N N . ARG A 1 85 ? -7.410 13.130 31.249 1.00 92.62 85 ARG A N 1
ATOM 710 C CA . ARG A 1 85 ? -6.889 14.300 31.983 1.00 92.62 85 ARG A CA 1
ATOM 711 C C . ARG A 1 85 ? -6.310 13.915 33.340 1.00 92.62 85 ARG A C 1
ATOM 713 O O . ARG A 1 85 ? -5.225 14.371 33.678 1.00 92.62 85 ARG A O 1
ATOM 720 N N . MET A 1 86 ? -6.997 13.052 34.090 1.00 91.25 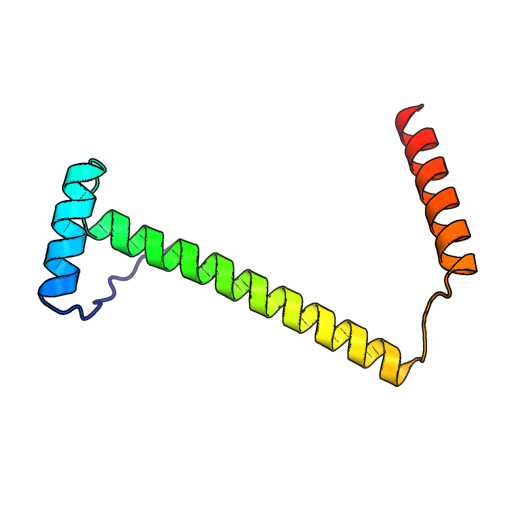86 MET A N 1
ATOM 721 C CA . MET A 1 86 ? -6.508 12.575 35.387 1.00 91.25 86 MET A CA 1
ATOM 722 C C . MET A 1 86 ? -5.204 11.781 35.256 1.00 91.25 86 MET A C 1
ATOM 724 O O . MET A 1 86 ? -4.298 11.982 36.055 1.00 91.25 86 MET A O 1
ATOM 728 N N . LYS A 1 87 ? -5.078 10.925 34.230 1.00 89.44 87 LYS A N 1
ATOM 729 C CA . LYS A 1 87 ? -3.832 10.187 33.955 1.00 89.44 87 LYS A CA 1
ATOM 730 C C . LYS A 1 87 ? -2.662 11.079 33.542 1.00 89.44 87 LYS A C 1
ATOM 732 O O . LYS A 1 87 ? -1.529 10.689 33.761 1.00 89.44 87 LYS A O 1
ATOM 737 N N . ALA A 1 88 ? -2.922 12.220 32.910 1.00 82.75 88 ALA A N 1
ATOM 738 C CA . ALA A 1 88 ? -1.875 13.161 32.508 1.00 82.75 88 ALA A CA 1
ATOM 739 C C . ALA A 1 88 ? -1.430 14.094 33.650 1.00 82.75 88 ALA A C 1
ATOM 741 O O . ALA A 1 88 ? -0.393 14.741 33.536 1.00 82.75 88 ALA A O 1
ATOM 742 N N . ALA A 1 89 ? -2.226 14.196 34.719 1.00 78.56 89 ALA A N 1
ATOM 743 C CA . ALA A 1 89 ? -1.970 15.057 35.872 1.00 78.56 89 ALA A CA 1
ATOM 744 C C . ALA A 1 89 ? -1.282 14.339 37.052 1.00 78.56 89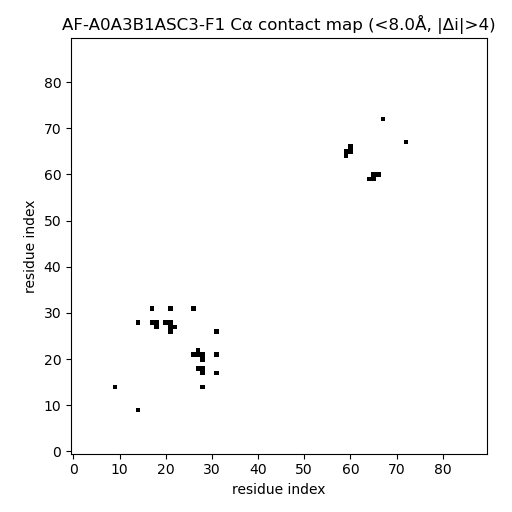 ALA A C 1
ATOM 746 O O . ALA A 1 89 ? -0.973 14.997 38.045 1.00 78.56 89 ALA A O 1
ATOM 747 N N . GLY A 1 90 ? -1.070 13.021 36.961 1.00 61.91 90 GLY A N 1
ATOM 748 C CA . GLY A 1 90 ? -0.341 12.203 37.939 1.00 61.91 90 GLY A CA 1
ATOM 749 C C . GLY A 1 90 ? 0.905 11.590 37.326 1.00 61.91 90 GLY A C 1
ATOM 750 O O . GLY A 1 90 ? 1.896 11.452 38.073 1.00 61.91 90 GLY A O 1
#